Protein AF-A0A7X8I85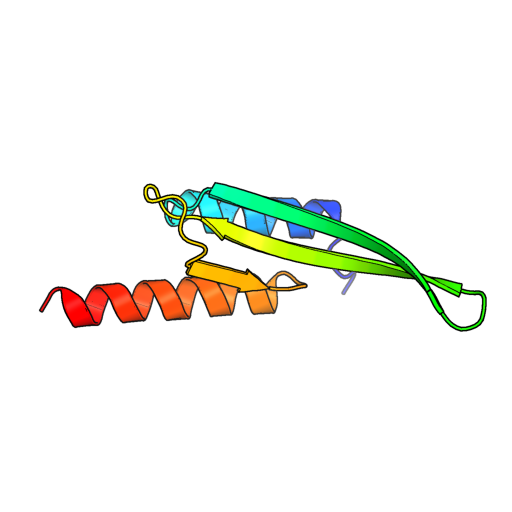3-F1 (afdb_monomer_lite)

pLDDT: mean 88.44, std 12.06, range [42.88, 97.0]

Secondary structure (DSSP, 8-state):
-PPPPHHHHHHHHHHHHHHTTPEEEEEEEEEEETTEEEEEEEEEEE-TTS-EEEEESSHHHHHHHHHHHHHHHHHTT-

Structure (mmCIF, N/CA/C/O backbone):
data_AF-A0A7X8I853-F1
#
_entry.id   AF-A0A7X8I853-F1
#
loop_
_atom_site.group_PDB
_atom_site.id
_atom_site.type_symbol
_atom_site.label_atom_id
_atom_site.label_alt_id
_atom_site.label_comp_id
_atom_site.label_asym_id
_atom_site.label_entity_id
_atom_site.label_seq_id
_atom_site.pdbx_PDB_ins_code
_atom_site.Cartn_x
_atom_site.Cartn_y
_atom_site.Cartn_z
_atom_site.occupancy
_atom_site.B_iso_or_equiv
_atom_site.auth_seq_id
_atom_site.auth_comp_id
_atom_site.auth_asym_id
_atom_site.auth_atom_id
_atom_site.pdbx_PDB_model_num
ATOM 1 N N . MET A 1 1 ? -7.807 2.327 -23.798 1.00 42.88 1 MET A N 1
ATOM 2 C CA . MET A 1 1 ? -7.745 2.727 -22.376 1.00 42.88 1 MET A CA 1
ATOM 3 C C . MET A 1 1 ? -6.287 2.994 -22.046 1.00 42.88 1 MET A C 1
ATOM 5 O O . MET A 1 1 ? -5.492 2.077 -22.193 1.00 42.88 1 MET A O 1
ATOM 9 N N . LYS A 1 2 ? -5.897 4.236 -21.724 1.00 58.53 2 LYS A N 1
ATOM 10 C CA . LYS A 1 2 ? -4.555 4.482 -21.173 1.00 58.53 2 LYS A CA 1
ATOM 11 C C . LYS A 1 2 ? -4.576 3.948 -19.741 1.00 58.53 2 LYS A C 1
ATOM 13 O O . LYS A 1 2 ? -5.459 4.339 -18.983 1.00 58.53 2 LYS A O 1
ATOM 18 N N . GLY A 1 3 ? -3.692 3.003 -19.426 1.00 73.38 3 GLY A N 1
ATOM 19 C CA . GLY A 1 3 ? -3.499 2.552 -18.048 1.00 73.38 3 GLY A CA 1
ATOM 20 C C . GLY A 1 3 ? -3.102 3.726 -17.152 1.00 73.38 3 GLY A C 1
ATOM 21 O O . GLY A 1 3 ? -2.621 4.747 -17.648 1.00 73.38 3 GLY A O 1
ATOM 22 N N . LEU A 1 4 ? -3.330 3.585 -15.848 1.00 83.25 4 LEU A N 1
ATOM 23 C CA . LEU A 1 4 ? -2.912 4.577 -14.859 1.00 83.25 4 LEU A CA 1
ATOM 24 C C . LEU A 1 4 ? -1.391 4.760 -14.917 1.00 83.25 4 LEU A C 1
ATOM 26 O O . LEU A 1 4 ? -0.642 3.790 -15.047 1.00 83.25 4 LEU A O 1
ATOM 30 N N . SER A 1 5 ? -0.920 5.997 -14.787 1.00 89.81 5 SER A N 1
ATOM 31 C CA . SER A 1 5 ? 0.489 6.238 -14.483 1.00 89.81 5 SER A CA 1
ATOM 32 C C . SER A 1 5 ? 0.823 5.713 -13.082 1.00 89.81 5 SER A C 1
ATOM 34 O O . SER A 1 5 ? -0.032 5.687 -12.194 1.00 89.81 5 SER A O 1
ATOM 36 N N . ARG A 1 6 ? 2.097 5.377 -12.833 1.00 84.94 6 ARG A N 1
ATOM 37 C CA . ARG A 1 6 ? 2.568 4.967 -11.492 1.00 84.94 6 ARG A CA 1
ATOM 38 C C . ARG A 1 6 ? 2.229 5.996 -10.407 1.00 84.94 6 ARG A C 1
ATOM 40 O O . ARG A 1 6 ? 1.997 5.643 -9.252 1.00 84.94 6 ARG A O 1
ATOM 47 N N . GLN A 1 7 ? 2.196 7.281 -10.761 1.00 89.88 7 GLN A N 1
ATOM 48 C CA . GLN A 1 7 ? 1.857 8.337 -9.814 1.00 89.88 7 GLN A CA 1
ATOM 49 C C . GLN A 1 7 ? 0.363 8.366 -9.480 1.00 89.88 7 GLN A C 1
ATOM 51 O O . GLN A 1 7 ? 0.016 8.520 -8.308 1.00 89.88 7 GLN A O 1
ATOM 56 N N . GLU A 1 8 ? -0.509 8.188 -10.473 1.00 93.69 8 GLU A N 1
ATOM 57 C CA . GLU A 1 8 ? -1.953 8.053 -10.252 1.00 93.69 8 GLU A CA 1
ATOM 58 C C . GLU A 1 8 ? -2.266 6.799 -9.436 1.00 93.69 8 GLU A C 1
ATOM 60 O O . GLU A 1 8 ? -3.007 6.883 -8.459 1.00 93.69 8 GLU A O 1
ATOM 65 N N . GLU A 1 9 ? -1.633 5.672 -9.767 1.00 91.81 9 GLU A N 1
ATOM 66 C CA . GLU A 1 9 ? -1.782 4.417 -9.033 1.00 91.81 9 GLU A CA 1
ATOM 67 C C . GLU A 1 9 ? -1.421 4.591 -7.553 1.00 91.81 9 GLU A C 1
ATOM 69 O O . GLU A 1 9 ? -2.233 4.331 -6.664 1.00 91.81 9 GLU A O 1
ATOM 74 N N . ARG A 1 10 ? -0.237 5.150 -7.277 1.00 91.94 10 ARG A N 1
ATOM 75 C CA . ARG A 1 10 ? 0.211 5.425 -5.908 1.00 91.94 10 ARG A CA 1
ATOM 76 C C . ARG A 1 10 ? -0.741 6.360 -5.162 1.00 91.94 10 ARG A C 1
ATOM 78 O O . ARG A 1 10 ? -0.936 6.194 -3.960 1.00 91.94 10 ARG A O 1
ATOM 85 N N . ASN A 1 11 ? -1.309 7.357 -5.838 1.00 95.00 11 ASN A N 1
ATOM 86 C CA . ASN A 1 11 ? -2.255 8.282 -5.216 1.00 95.00 11 ASN A CA 1
ATOM 87 C C . ASN A 1 11 ? -3.574 7.588 -4.853 1.00 95.00 11 ASN A C 1
ATOM 89 O O . ASN A 1 11 ? -4.100 7.834 -3.768 1.00 95.00 11 ASN A O 1
ATOM 93 N N . LEU A 1 12 ? -4.073 6.699 -5.716 1.00 95.88 12 LEU A N 1
ATOM 94 C CA . LEU A 1 12 ? -5.265 5.895 -5.443 1.00 95.88 12 LEU A CA 1
ATOM 95 C C . LEU A 1 12 ? -5.032 4.935 -4.271 1.00 95.88 12 LEU A C 1
ATOM 97 O O . LEU A 1 12 ? -5.840 4.912 -3.346 1.00 95.88 12 LEU A O 1
ATOM 101 N N . ILE A 1 13 ? -3.897 4.229 -4.249 1.00 95.12 13 ILE A N 1
ATOM 102 C CA . ILE A 1 13 ? -3.530 3.337 -3.137 1.00 95.12 13 ILE A CA 1
ATOM 103 C C . ILE A 1 13 ? -3.405 4.125 -1.830 1.00 95.12 13 ILE A C 1
ATOM 105 O O . ILE A 1 13 ? -3.956 3.721 -0.809 1.00 95.12 13 ILE A O 1
ATOM 109 N N . ARG A 1 14 ? -2.726 5.281 -1.846 1.00 95.88 14 ARG A N 1
ATOM 110 C CA . ARG A 1 14 ? -2.592 6.142 -0.659 1.00 95.88 14 ARG A CA 1
ATOM 111 C C . ARG A 1 14 ? -3.952 6.545 -0.105 1.00 95.88 14 ARG A C 1
ATOM 113 O O . ARG A 1 14 ? -4.146 6.496 1.106 1.00 95.88 14 ARG A O 1
ATOM 120 N N . ARG A 1 15 ? -4.872 6.948 -0.982 1.00 97.00 15 ARG A N 1
ATOM 121 C CA . ARG A 1 15 ? -6.225 7.335 -0.592 1.00 97.00 15 ARG A CA 1
ATOM 122 C C . ARG A 1 15 ? -6.986 6.155 0.011 1.00 97.00 15 ARG A C 1
ATOM 124 O O . ARG A 1 15 ? -7.525 6.306 1.099 1.00 97.00 15 ARG A O 1
ATOM 131 N N . ALA A 1 16 ? -6.958 4.992 -0.638 1.00 96.00 16 ALA A N 1
ATOM 132 C CA . ALA A 1 16 ? -7.636 3.794 -0.149 1.00 96.00 16 ALA A CA 1
ATOM 133 C C . ALA A 1 16 ? -7.124 3.351 1.232 1.00 96.00 16 ALA A C 1
ATOM 135 O O . ALA A 1 16 ? -7.922 3.032 2.110 1.00 96.00 16 ALA A O 1
ATOM 136 N N . MET A 1 17 ? -5.806 3.382 1.455 1.00 95.00 17 MET A N 1
ATOM 137 C CA . MET A 1 17 ? -5.216 3.088 2.766 1.00 95.00 17 MET A CA 1
ATOM 138 C C . MET A 1 17 ? -5.708 4.081 3.827 1.00 95.00 17 MET A C 1
ATOM 140 O O . MET A 1 17 ? -6.225 3.667 4.862 1.00 95.00 17 MET A O 1
ATOM 144 N N . ALA A 1 18 ? -5.627 5.385 3.544 1.00 95.31 18 ALA A N 1
ATOM 145 C CA . ALA A 1 18 ? -6.045 6.428 4.479 1.00 95.31 18 ALA A CA 1
ATOM 146 C C . ALA A 1 18 ? -7.544 6.356 4.827 1.00 95.31 18 ALA A C 1
ATOM 148 O O . ALA A 1 18 ? -7.907 6.497 5.991 1.00 95.31 18 ALA A O 1
ATOM 149 N N . GLU A 1 19 ? -8.409 6.079 3.845 1.00 95.81 19 GLU A N 1
ATOM 150 C CA . GLU A 1 19 ? -9.857 5.888 4.047 1.00 95.81 19 GLU A CA 1
ATOM 151 C C . GLU A 1 19 ? -10.181 4.696 4.965 1.00 95.81 19 GLU A C 1
ATOM 153 O O . GLU A 1 19 ? -11.257 4.651 5.555 1.00 95.81 19 GLU A O 1
ATOM 158 N N . ASN A 1 20 ? -9.245 3.756 5.127 1.00 93.44 20 ASN A N 1
ATOM 159 C CA . ASN A 1 20 ? -9.369 2.594 6.008 1.00 93.44 20 ASN A CA 1
ATOM 160 C C . ASN A 1 20 ? -8.528 2.719 7.294 1.00 93.44 20 ASN A C 1
ATOM 162 O O . ASN A 1 20 ? -8.365 1.738 8.017 1.00 93.44 20 ASN A O 1
ATOM 166 N N . GLY A 1 21 ? -7.996 3.911 7.592 1.00 93.94 21 GLY A N 1
ATOM 167 C CA . GLY A 1 21 ? -7.173 4.154 8.781 1.00 93.94 21 GLY A CA 1
ATOM 168 C C . GLY A 1 21 ? -5.783 3.516 8.718 1.00 93.94 21 GLY A C 1
ATOM 169 O O . GLY A 1 21 ? -5.160 3.310 9.752 1.00 93.94 21 GLY A O 1
ATOM 170 N N . LEU A 1 22 ? -5.294 3.184 7.521 1.00 95.19 22 LEU A N 1
ATOM 171 C CA . LEU A 1 22 ? -3.994 2.554 7.319 1.00 95.19 22 LEU A CA 1
ATOM 172 C C . LEU A 1 22 ? -2.940 3.570 6.879 1.00 95.19 22 LEU A C 1
ATOM 174 O O . LEU A 1 22 ? -3.173 4.416 6.009 1.00 95.19 22 LEU A O 1
ATOM 178 N N . ARG A 1 23 ? -1.730 3.439 7.423 1.00 95.81 23 ARG A N 1
ATOM 179 C CA . ARG A 1 23 ? -0.556 4.195 6.974 1.00 95.81 23 ARG A CA 1
ATOM 180 C C . ARG A 1 23 ? 0.104 3.472 5.806 1.00 95.81 23 ARG A C 1
ATOM 182 O O . ARG A 1 23 ? 0.580 2.349 5.955 1.00 95.81 23 ARG A O 1
ATOM 189 N N . LEU A 1 24 ? 0.155 4.125 4.644 1.00 96.12 24 LEU A N 1
ATOM 190 C CA . LEU A 1 24 ? 0.840 3.584 3.469 1.00 96.12 24 LEU A CA 1
ATOM 191 C C . LEU A 1 24 ? 2.361 3.664 3.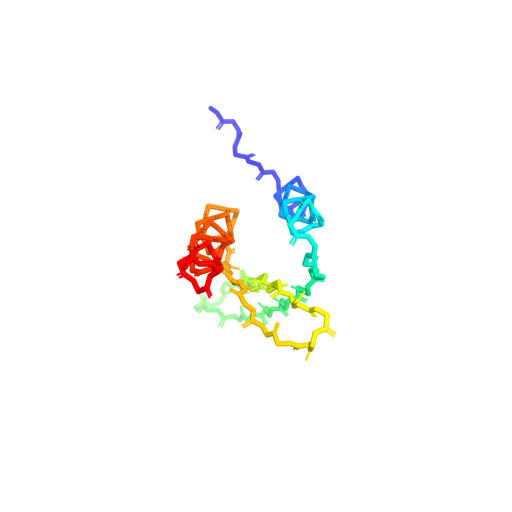642 1.00 96.12 24 LEU A C 1
ATOM 193 O O . LEU A 1 24 ? 2.912 4.757 3.770 1.00 96.12 24 LEU A O 1
ATOM 197 N N . THR A 1 25 ? 3.038 2.528 3.509 1.00 95.06 25 THR A N 1
ATOM 198 C CA . THR A 1 25 ? 4.480 2.450 3.247 1.00 95.06 25 THR A CA 1
ATOM 199 C C . THR A 1 25 ? 4.708 1.894 1.843 1.00 95.06 25 THR A C 1
ATOM 201 O O . THR A 1 25 ? 3.956 1.047 1.364 1.00 95.06 25 THR A O 1
ATOM 204 N N . VAL A 1 26 ? 5.719 2.416 1.148 1.00 93.88 26 VAL A N 1
ATOM 205 C CA . VAL A 1 26 ? 6.054 2.011 -0.221 1.00 93.88 26 VAL A CA 1
ATOM 206 C C . VAL A 1 26 ? 7.496 1.538 -0.233 1.00 93.88 26 VAL A C 1
ATOM 208 O O . VAL A 1 26 ? 8.399 2.316 0.069 1.00 93.88 26 VAL A O 1
ATOM 211 N N . PHE A 1 27 ? 7.701 0.282 -0.604 1.00 92.50 27 PHE A N 1
ATOM 212 C CA . PHE A 1 27 ? 9.016 -0.297 -0.833 1.00 92.50 27 PHE A CA 1
ATOM 213 C C . PHE A 1 27 ? 9.207 -0.437 -2.336 1.00 92.50 27 PHE A C 1
ATOM 215 O O . PHE A 1 27 ? 8.390 -1.059 -3.004 1.00 92.50 27 PHE A O 1
ATOM 222 N N . GLY A 1 28 ? 10.250 0.183 -2.877 1.00 90.69 28 GLY A N 1
ATOM 223 C CA . GLY A 1 28 ? 10.616 0.048 -4.283 1.00 90.69 28 GLY A CA 1
ATOM 224 C C . GLY A 1 28 ? 12.012 -0.541 -4.391 1.00 90.69 28 GLY A C 1
ATOM 225 O O . GLY A 1 28 ? 12.915 -0.087 -3.687 1.00 90.69 28 GLY A O 1
ATOM 226 N N . GLN A 1 29 ? 12.189 -1.522 -5.268 1.00 90.31 29 GLN A N 1
ATOM 227 C CA . GLN A 1 29 ? 13.499 -2.053 -5.616 1.00 90.31 29 GLN A CA 1
ATOM 228 C C . GLN A 1 29 ? 13.647 -2.095 -7.133 1.00 90.31 29 GLN A C 1
ATOM 230 O O . GLN A 1 29 ? 12.756 -2.539 -7.856 1.00 90.31 29 GLN A O 1
ATOM 235 N N . SER A 1 30 ? 14.801 -1.639 -7.606 1.00 90.06 30 SER A N 1
ATOM 236 C CA . SER A 1 30 ? 15.164 -1.687 -9.017 1.00 90.06 30 SER A CA 1
ATOM 237 C C . SER A 1 30 ? 16.321 -2.662 -9.195 1.00 90.06 30 SER A C 1
ATOM 239 O O . SER A 1 30 ? 17.304 -2.604 -8.453 1.00 90.06 30 SER A O 1
ATOM 241 N N . TYR A 1 31 ? 16.218 -3.565 -10.164 1.00 88.00 31 TYR A N 1
ATOM 242 C CA . TYR A 1 31 ? 17.263 -4.536 -10.484 1.00 88.00 31 TYR A CA 1
ATOM 243 C C . TYR A 1 31 ? 17.329 -4.787 -11.989 1.00 88.00 31 TYR A C 1
ATOM 245 O O . TYR A 1 31 ? 16.388 -4.504 -12.724 1.00 88.00 31 TYR A O 1
ATOM 253 N N . PHE A 1 32 ? 18.456 -5.311 -12.467 1.00 93.25 32 PHE A N 1
ATOM 254 C CA . PHE A 1 32 ? 18.601 -5.688 -13.870 1.00 93.25 32 PHE A CA 1
ATOM 255 C C . PHE A 1 32 ? 18.228 -7.158 -14.061 1.00 93.25 32 PHE A C 1
ATOM 257 O O . PHE A 1 32 ? 18.811 -8.032 -13.425 1.00 93.25 32 PHE A O 1
ATOM 264 N N . SER A 1 33 ? 17.293 -7.431 -14.968 1.00 87.31 33 SER A N 1
ATOM 265 C CA . SER A 1 33 ? 16.948 -8.779 -15.422 1.00 87.31 33 SER A CA 1
ATOM 266 C C . SER A 1 33 ? 17.214 -8.871 -16.919 1.00 87.31 33 SER A C 1
ATOM 268 O O . SER A 1 33 ? 16.659 -8.098 -17.699 1.00 87.31 33 SER A O 1
ATOM 270 N N . ASN A 1 34 ? 18.114 -9.769 -17.329 1.00 89.31 34 ASN A N 1
ATOM 271 C CA . ASN A 1 34 ? 18.508 -9.957 -18.732 1.00 89.31 34 ASN A CA 1
ATOM 272 C C . ASN A 1 34 ? 18.920 -8.651 -19.451 1.00 89.31 34 ASN A C 1
ATOM 274 O O . ASN A 1 34 ? 18.590 -8.438 -20.615 1.00 89.31 34 ASN A O 1
ATOM 278 N N . GLY A 1 35 ? 19.624 -7.755 -18.747 1.00 89.50 35 GLY A N 1
ATOM 279 C CA . GLY A 1 35 ? 20.082 -6.466 -19.285 1.00 89.50 35 GLY A CA 1
ATOM 280 C C . GLY A 1 35 ? 19.021 -5.357 -19.327 1.00 89.50 35 GLY A C 1
ATOM 281 O O . GLY A 1 35 ? 19.353 -4.229 -19.683 1.00 89.50 35 GLY A O 1
ATOM 282 N N . ALA A 1 36 ? 17.778 -5.634 -18.925 1.00 90.00 36 ALA A N 1
ATOM 283 C CA . ALA A 1 36 ? 16.717 -4.640 -18.784 1.00 90.00 36 ALA A CA 1
ATOM 284 C C . ALA A 1 36 ? 16.542 -4.224 -17.316 1.00 90.00 36 ALA A C 1
ATOM 286 O O . ALA A 1 36 ? 16.580 -5.069 -16.422 1.00 90.00 36 ALA A O 1
ATOM 287 N N . LEU A 1 37 ? 16.336 -2.928 -17.064 1.00 88.31 37 LEU A N 1
ATOM 288 C CA . LEU A 1 37 ? 15.985 -2.426 -15.735 1.00 88.31 37 LEU A CA 1
ATOM 289 C C . LEU A 1 37 ? 14.530 -2.794 -15.419 1.00 88.31 37 LEU A C 1
ATOM 291 O O . LEU A 1 37 ? 13.614 -2.402 -16.142 1.00 88.31 37 LEU A O 1
ATOM 295 N N . VAL A 1 38 ? 14.332 -3.529 -14.332 1.00 86.94 38 VAL A N 1
ATOM 296 C CA . VAL A 1 38 ? 13.032 -3.917 -13.783 1.00 86.94 38 VAL A CA 1
ATOM 297 C C . VAL A 1 38 ? 12.834 -3.182 -12.462 1.00 86.94 38 VAL A C 1
ATOM 299 O O . VAL A 1 38 ? 13.752 -3.099 -11.648 1.00 86.94 38 VAL A O 1
ATOM 302 N N . GLU A 1 39 ? 11.637 -2.637 -12.254 1.00 87.56 39 GLU A N 1
ATOM 303 C CA . GLU A 1 39 ? 11.242 -1.993 -11.000 1.00 87.56 39 GLU A CA 1
ATOM 304 C C . GLU A 1 39 ? 10.084 -2.754 -10.363 1.00 87.56 39 GLU A C 1
ATOM 306 O O . GLU A 1 39 ? 8.969 -2.741 -10.898 1.00 87.56 39 GLU A O 1
ATOM 311 N N . GLU A 1 40 ? 10.335 -3.332 -9.194 1.00 88.56 40 GLU A N 1
ATOM 312 C CA . GLU A 1 40 ? 9.315 -3.916 -8.330 1.00 88.56 40 GLU A CA 1
ATOM 313 C C . GLU A 1 40 ? 8.918 -2.916 -7.247 1.00 88.56 40 GLU A C 1
ATOM 315 O O . GLU A 1 40 ? 9.761 -2.245 -6.646 1.00 88.56 40 GLU A O 1
ATOM 320 N N . ILE A 1 41 ? 7.613 -2.803 -7.008 1.00 92.00 41 ILE A N 1
ATOM 321 C CA . ILE A 1 41 ? 7.060 -1.988 -5.931 1.00 92.00 41 ILE A CA 1
ATOM 322 C C . ILE A 1 41 ? 6.168 -2.878 -5.078 1.00 92.00 41 ILE A C 1
ATOM 324 O O . ILE A 1 41 ? 5.352 -3.632 -5.597 1.00 92.00 41 ILE A O 1
ATOM 328 N N . LEU A 1 42 ? 6.306 -2.745 -3.766 1.00 93.69 42 LEU A N 1
ATOM 329 C CA . LEU A 1 42 ? 5.418 -3.310 -2.770 1.00 93.69 42 LEU A CA 1
ATOM 330 C C . LEU A 1 42 ? 4.800 -2.170 -1.960 1.00 93.69 42 LEU A C 1
ATOM 332 O O . LEU A 1 42 ? 5.490 -1.405 -1.280 1.00 93.69 42 LEU A O 1
ATOM 336 N N . TYR A 1 43 ? 3.481 -2.074 -2.017 1.00 94.94 43 TYR A N 1
ATOM 337 C CA . TYR A 1 43 ? 2.681 -1.209 -1.166 1.00 94.94 43 TYR A CA 1
ATOM 338 C C . TYR A 1 43 ? 2.269 -1.988 0.078 1.00 94.94 43 TYR A C 1
ATOM 340 O O . TYR A 1 43 ? 1.786 -3.113 -0.039 1.00 94.94 43 TYR A O 1
ATOM 348 N N . THR A 1 44 ? 2.420 -1.397 1.261 1.00 96.06 44 THR A N 1
ATOM 349 C CA . THR A 1 44 ? 1.926 -1.975 2.516 1.00 96.06 44 THR A CA 1
ATOM 350 C C . THR A 1 44 ? 1.085 -0.969 3.295 1.00 96.06 44 THR A C 1
ATOM 352 O O . THR A 1 44 ? 1.402 0.219 3.354 1.00 96.06 44 THR A O 1
ATOM 355 N N . GLY A 1 45 ? -0.014 -1.441 3.877 1.00 96.00 45 GLY A N 1
ATOM 356 C CA . GLY A 1 45 ? -0.867 -0.700 4.797 1.00 96.00 45 GLY A CA 1
ATOM 357 C C . GLY A 1 45 ? -0.606 -1.152 6.223 1.00 96.00 45 GLY A C 1
ATOM 358 O O . GLY A 1 45 ? -0.737 -2.343 6.519 1.00 96.00 45 GLY A O 1
ATOM 359 N N . ARG A 1 46 ? -0.232 -0.210 7.090 1.00 94.94 46 ARG A N 1
ATOM 360 C CA . ARG A 1 46 ? 0.006 -0.462 8.514 1.00 94.94 46 ARG A CA 1
ATOM 361 C C . ARG A 1 46 ? -1.133 0.042 9.386 1.00 94.94 46 ARG A C 1
ATOM 363 O O . ARG A 1 46 ? -1.631 1.141 9.137 1.00 94.94 46 ARG A O 1
ATOM 370 N N . SER A 1 47 ? -1.510 -0.748 10.386 1.00 92.31 47 SER A N 1
ATOM 371 C CA . SER A 1 47 ? -2.432 -0.339 11.450 1.00 92.31 47 SER A CA 1
ATOM 372 C C . SER A 1 47 ? -1.750 0.618 12.440 1.00 92.31 47 SER A C 1
ATOM 374 O O . SER A 1 47 ? -0.547 0.876 12.350 1.00 92.31 47 SER A O 1
ATOM 376 N N . ASP A 1 48 ? -2.508 1.138 13.409 1.00 90.12 48 ASP A N 1
ATOM 377 C CA . ASP A 1 48 ? -1.960 1.958 14.501 1.00 90.12 48 ASP A CA 1
ATOM 378 C C . ASP A 1 48 ? -1.013 1.179 15.431 1.00 90.12 48 ASP A C 1
ATOM 380 O O . ASP A 1 48 ? -0.179 1.782 16.103 1.00 90.12 48 ASP A O 1
ATOM 384 N N . GLU A 1 49 ? -1.095 -0.152 15.425 1.00 90.75 49 GLU A N 1
ATOM 385 C CA . GLU A 1 49 ? -0.198 -1.060 16.154 1.00 90.75 49 GLU A CA 1
ATOM 386 C C . GLU A 1 49 ? 1.099 -1.346 15.371 1.00 90.75 49 GLU A C 1
ATOM 388 O O . GLU A 1 49 ? 1.894 -2.196 15.759 1.00 90.75 49 GLU A O 1
ATOM 393 N N . GLU A 1 50 ? 1.327 -0.629 14.261 1.00 88.62 50 GLU A N 1
ATOM 394 C CA . GLU A 1 50 ? 2.454 -0.799 13.331 1.00 88.62 50 GLU A CA 1
ATOM 395 C C . GLU A 1 50 ? 2.506 -2.176 12.634 1.00 88.62 50 GLU A C 1
ATOM 397 O O . GLU A 1 50 ? 3.476 -2.492 11.936 1.00 88.62 50 GLU A O 1
ATOM 402 N N . GLU A 1 51 ? 1.434 -2.966 12.729 1.00 92.12 51 GLU A N 1
ATOM 403 C CA . GLU A 1 51 ? 1.299 -4.239 12.024 1.00 92.12 51 GLU A CA 1
ATOM 404 C C . GLU A 1 51 ? 0.961 -4.029 10.546 1.00 92.12 51 GLU A C 1
ATOM 406 O O . GLU A 1 51 ? 0.117 -3.205 10.186 1.00 92.12 51 GLU A O 1
ATOM 411 N N . VAL A 1 52 ? 1.599 -4.804 9.665 1.00 93.75 52 VAL A N 1
ATOM 412 C CA . VAL A 1 52 ? 1.253 -4.825 8.238 1.00 93.75 52 VAL A CA 1
ATOM 413 C C . VAL A 1 52 ? 0.017 -5.692 8.048 1.00 93.75 52 VAL A C 1
ATOM 415 O O . VAL A 1 52 ? 0.080 -6.908 8.195 1.00 93.75 52 VAL A O 1
ATOM 418 N N . VAL A 1 53 ? -1.090 -5.062 7.668 1.00 95.00 53 VAL A N 1
ATOM 419 C CA . VAL A 1 53 ? -2.400 -5.721 7.557 1.00 95.00 53 VAL A CA 1
ATOM 420 C C . VAL A 1 53 ? -2.947 -5.757 6.132 1.00 95.00 53 VAL A C 1
ATOM 422 O O . VAL A 1 53 ? -3.868 -6.513 5.839 1.00 95.00 53 VAL A O 1
ATOM 425 N N . ALA A 1 54 ? -2.368 -4.961 5.232 1.00 94.81 54 ALA A N 1
ATOM 426 C CA . ALA A 1 54 ? -2.671 -4.985 3.808 1.00 94.81 54 ALA A CA 1
ATOM 427 C C . ALA A 1 54 ? -1.383 -4.847 2.992 1.00 94.81 54 ALA A C 1
ATOM 429 O O . ALA A 1 54 ? -0.448 -4.150 3.394 1.00 94.81 54 ALA A O 1
ATOM 430 N N . SER A 1 55 ? -1.332 -5.482 1.827 1.00 96.06 55 SER A N 1
ATOM 431 C CA . SER A 1 55 ? -0.201 -5.391 0.905 1.00 96.06 55 SER A CA 1
ATOM 432 C C . SER A 1 55 ? -0.601 -5.675 -0.542 1.00 96.06 55 SER A C 1
ATOM 434 O O . SER A 1 55 ? -1.609 -6.328 -0.798 1.00 96.06 55 SER A O 1
ATOM 436 N N . GLY A 1 56 ? 0.187 -5.173 -1.491 1.00 94.69 56 GLY A N 1
ATOM 437 C CA . GLY A 1 56 ? 0.016 -5.454 -2.916 1.00 94.69 56 GLY A CA 1
ATOM 438 C C . GLY A 1 56 ? 1.106 -4.809 -3.764 1.00 94.69 56 GLY A C 1
ATOM 439 O O . GLY A 1 56 ? 1.743 -3.850 -3.329 1.00 94.69 56 GLY A O 1
ATOM 440 N N . THR A 1 57 ? 1.326 -5.325 -4.969 1.00 93.25 57 THR A N 1
ATOM 441 C CA . THR A 1 57 ? 2.319 -4.798 -5.925 1.00 93.25 57 THR A CA 1
ATOM 442 C C . THR A 1 57 ? 1.717 -3.860 -6.973 1.00 93.25 57 THR A C 1
ATOM 444 O O . THR A 1 57 ? 2.433 -3.125 -7.649 1.00 93.25 57 THR A O 1
ATOM 447 N N . CYS A 1 58 ? 0.386 -3.825 -7.059 1.00 92.56 58 CYS A N 1
ATOM 448 C CA . CYS A 1 58 ? -0.391 -2.916 -7.897 1.00 92.56 58 CYS A CA 1
ATOM 449 C C . CYS A 1 58 ? -1.674 -2.472 -7.175 1.00 92.56 58 CYS A C 1
ATOM 451 O O . CYS A 1 58 ? -2.005 -2.976 -6.095 1.00 92.56 58 CYS A O 1
ATOM 453 N N . LEU A 1 59 ? -2.427 -1.545 -7.775 1.00 92.94 59 LEU A N 1
ATOM 454 C CA . LEU A 1 59 ? -3.676 -1.041 -7.193 1.00 92.94 59 LEU A CA 1
ATOM 455 C C . LEU A 1 59 ? -4.696 -2.148 -6.918 1.00 92.94 59 LEU A C 1
ATOM 457 O O . LEU A 1 59 ? -5.304 -2.148 -5.852 1.00 92.94 59 LEU A O 1
ATOM 461 N N . ALA A 1 60 ? -4.888 -3.079 -7.855 1.00 93.94 60 ALA A N 1
ATOM 462 C CA . ALA A 1 60 ? -5.890 -4.134 -7.712 1.00 93.94 60 ALA A CA 1
ATOM 463 C C . ALA A 1 60 ? -5.608 -5.019 -6.487 1.00 93.94 60 ALA A C 1
ATOM 465 O O . ALA A 1 60 ? -6.487 -5.198 -5.646 1.00 93.94 60 ALA A O 1
ATOM 466 N N . GLU A 1 61 ? -4.366 -5.488 -6.344 1.00 95.25 61 GLU A N 1
ATOM 467 C CA . GLU A 1 61 ? -3.939 -6.305 -5.203 1.00 95.25 61 GLU A CA 1
ATOM 468 C C . GLU A 1 61 ? -4.051 -5.545 -3.879 1.00 95.25 61 GLU A C 1
ATOM 470 O O . GLU A 1 61 ? -4.554 -6.084 -2.895 1.00 95.25 61 GLU A O 1
ATOM 475 N N . ALA A 1 62 ? -3.630 -4.275 -3.853 1.00 94.75 62 ALA A N 1
ATOM 476 C CA . ALA A 1 62 ? -3.709 -3.460 -2.647 1.00 94.75 62 ALA A CA 1
ATOM 477 C C . ALA A 1 62 ? -5.166 -3.268 -2.187 1.00 94.75 62 ALA A C 1
ATOM 479 O O . ALA A 1 62 ? -5.454 -3.406 -0.999 1.00 94.75 62 ALA A O 1
ATOM 480 N N . LEU A 1 63 ? -6.091 -2.992 -3.114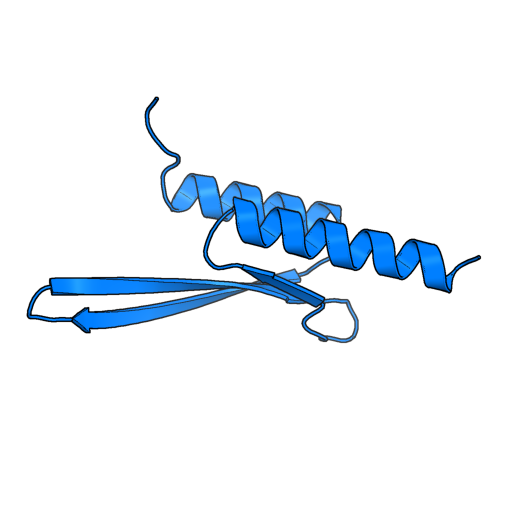 1.00 95.38 63 LEU A N 1
ATOM 481 C CA . LEU A 1 63 ? -7.519 -2.847 -2.808 1.00 95.38 63 LEU A CA 1
ATOM 482 C C . LEU A 1 63 ? -8.139 -4.160 -2.316 1.00 95.38 63 LEU A C 1
ATOM 484 O O . LEU A 1 63 ? -8.867 -4.153 -1.324 1.00 95.38 63 LEU A O 1
ATOM 488 N N . GLU A 1 64 ? -7.822 -5.282 -2.966 1.00 95.88 64 GLU A N 1
ATOM 489 C CA . GLU A 1 64 ? -8.294 -6.604 -2.543 1.00 95.88 64 GLU A CA 1
ATOM 490 C C . GLU A 1 64 ? -7.793 -6.952 -1.132 1.00 95.88 64 GLU A C 1
ATOM 492 O O . GLU A 1 64 ? -8.548 -7.456 -0.298 1.00 95.88 64 GLU A O 1
ATOM 497 N N . SER A 1 65 ? -6.526 -6.651 -0.841 1.00 96.00 65 SER A N 1
ATOM 498 C CA . SER A 1 65 ? -5.910 -6.894 0.464 1.00 96.00 65 SER A CA 1
ATOM 499 C C . SER A 1 65 ? -6.567 -6.065 1.576 1.00 96.00 65 SER A C 1
ATOM 501 O O . SER A 1 65 ? -6.938 -6.614 2.617 1.00 96.00 65 SER A O 1
ATOM 503 N N . ILE A 1 66 ? -6.831 -4.773 1.326 1.00 95.50 66 ILE A N 1
ATOM 504 C CA . ILE A 1 66 ? -7.593 -3.904 2.242 1.00 95.50 66 ILE A CA 1
ATOM 505 C C . ILE A 1 66 ? -8.993 -4.479 2.495 1.00 95.50 66 ILE A C 1
ATOM 507 O O . ILE A 1 66 ? -9.449 -4.528 3.639 1.00 95.50 66 ILE A O 1
ATOM 511 N N . GLU A 1 67 ? -9.688 -4.928 1.446 1.00 94.88 67 GLU A N 1
ATOM 512 C CA . GLU A 1 67 ? -11.037 -5.479 1.577 1.00 94.88 67 GLU A CA 1
ATOM 513 C C . GLU A 1 67 ? -11.057 -6.759 2.425 1.00 94.88 67 GLU A C 1
ATOM 515 O O . GLU A 1 67 ? -11.943 -6.915 3.272 1.00 94.88 67 GLU A O 1
ATOM 520 N N . LYS A 1 68 ? -10.078 -7.655 2.235 1.00 92.94 68 LYS A N 1
ATOM 521 C CA . LYS A 1 68 ? -9.921 -8.879 3.037 1.00 92.94 68 LYS A CA 1
ATOM 522 C C . LYS A 1 68 ? -9.707 -8.557 4.512 1.00 92.94 68 LYS A C 1
ATOM 524 O O . LYS A 1 68 ? -10.426 -9.098 5.351 1.00 92.94 68 LYS A O 1
ATOM 529 N N . TRP A 1 69 ? -8.787 -7.644 4.821 1.00 91.19 69 TRP A N 1
ATOM 530 C CA . TRP A 1 69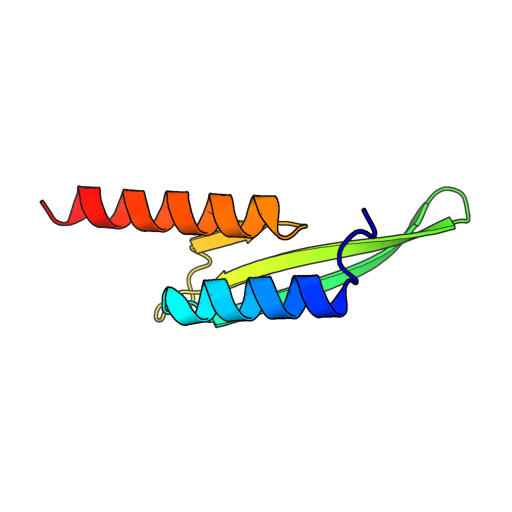 ? -8.551 -7.205 6.197 1.00 91.19 69 TRP A CA 1
ATOM 531 C C . TRP A 1 69 ? -9.808 -6.600 6.824 1.00 91.19 69 TRP A C 1
ATOM 533 O O . TRP A 1 69 ? -10.208 -6.979 7.927 1.00 91.19 69 TRP A O 1
ATOM 543 N N . ARG A 1 70 ? -10.492 -5.718 6.086 1.00 89.25 70 ARG A N 1
ATOM 544 C CA . ARG A 1 70 ? -11.735 -5.096 6.541 1.00 89.25 70 ARG A CA 1
ATOM 545 C C . ARG A 1 70 ? -12.782 -6.154 6.892 1.00 89.25 70 ARG A C 1
ATOM 547 O O . ARG A 1 70 ? -13.367 -6.081 7.966 1.00 89.25 70 ARG A O 1
ATOM 554 N N . LYS A 1 71 ? -13.001 -7.146 6.021 1.00 88.88 71 LYS A N 1
ATOM 555 C CA . LYS A 1 71 ? -13.942 -8.253 6.273 1.00 88.88 71 LYS A CA 1
ATOM 556 C C . LYS A 1 71 ? -13.554 -9.079 7.503 1.0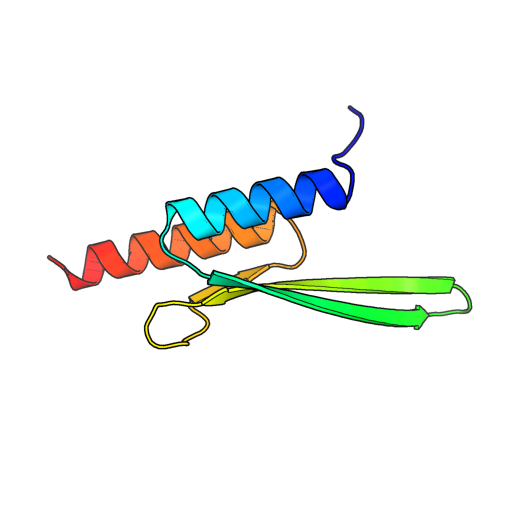0 88.88 71 LYS A C 1
ATOM 558 O O . LYS A 1 71 ? -14.445 -9.431 8.263 1.00 88.88 71 LYS A O 1
ATOM 563 N N . GLY A 1 72 ? -12.262 -9.336 7.721 1.00 80.75 72 GLY A N 1
ATOM 564 C CA . GLY A 1 72 ? -11.767 -10.028 8.917 1.00 80.75 72 GLY A CA 1
ATOM 565 C C . GLY A 1 72 ? -12.148 -9.311 10.216 1.00 80.75 72 GLY A C 1
ATOM 566 O O . GLY A 1 72 ? -12.723 -9.927 11.108 1.00 80.75 72 GLY A O 1
ATOM 567 N N . ARG A 1 73 ? -11.965 -7.984 10.272 1.00 69.88 73 ARG A N 1
ATOM 568 C CA . ARG A 1 73 ? -12.349 -7.167 11.441 1.00 69.88 73 ARG A CA 1
ATOM 569 C C . ARG A 1 73 ? -13.845 -7.178 11.749 1.00 69.88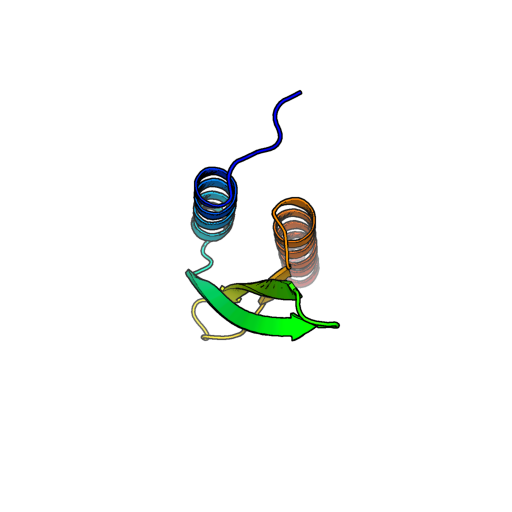 73 ARG A C 1
ATOM 571 O O . ARG A 1 73 ? -14.225 -7.052 12.907 1.00 69.88 73 ARG A O 1
ATOM 578 N N . PHE A 1 74 ? -14.699 -7.302 10.732 1.00 60.91 74 PHE A N 1
ATOM 579 C CA . PHE A 1 74 ? -16.148 -7.401 10.939 1.00 60.91 74 PHE A CA 1
ATOM 580 C C . PHE A 1 74 ? -16.562 -8.738 11.571 1.00 60.91 74 PHE A C 1
ATOM 582 O O . PHE A 1 74 ? -17.587 -8.790 12.244 1.00 60.91 74 PHE A O 1
ATOM 589 N N . ILE A 1 75 ? -15.775 -9.801 11.381 1.00 59.41 75 ILE A N 1
ATOM 590 C CA . ILE A 1 75 ? -16.078 -11.136 11.913 1.00 59.41 75 ILE A CA 1
ATOM 591 C C . ILE A 1 75 ? -15.660 -11.251 13.388 1.00 59.41 75 ILE A C 1
ATOM 593 O O . ILE A 1 75 ? -16.365 -11.889 14.157 1.00 59.41 75 ILE A O 1
ATOM 597 N N . GLU A 1 76 ? -14.573 -10.598 13.809 1.00 53.97 76 GLU A N 1
ATOM 598 C CA . GLU A 1 76 ? -14.104 -10.623 15.210 1.00 53.97 76 GLU A CA 1
ATOM 599 C C . GLU A 1 76 ? -14.903 -9.711 16.163 1.00 53.97 76 GLU A C 1
ATOM 601 O O . GLU A 1 76 ? -14.723 -9.773 17.377 1.00 53.97 76 GLU A O 1
ATOM 606 N N . GLY A 1 77 ? -15.780 -8.855 15.629 1.00 50.62 77 GLY A N 1
ATOM 607 C CA . GLY A 1 77 ? -16.582 -7.897 16.399 1.00 50.62 77 GLY A CA 1
ATOM 608 C C . GLY A 1 77 ? -18.063 -8.257 16.584 1.00 50.62 77 GLY A C 1
ATOM 609 O O . GLY A 1 77 ? -18.816 -7.385 17.019 1.00 50.62 77 GLY A O 1
ATOM 610 N N . THR A 1 78 ? -18.490 -9.474 16.220 1.00 47.66 78 THR A N 1
ATOM 611 C CA . THR A 1 78 ? -19.874 -9.976 16.389 1.00 47.66 78 THR A CA 1
ATOM 612 C C . THR A 1 78 ? -19.908 -11.105 17.410 1.00 47.66 78 THR A C 1
ATOM 614 O O . THR A 1 78 ? -20.867 -11.138 18.212 1.00 47.66 78 THR A O 1
#

Sequence (78 aa):
MKGLSRQEERNLIRRAMAENGLRLTVFGQSYFSNGALVEEILYTGRSDEEEVVASGTCLAEALESIEKWRKGRFIEGT

Foldseek 3Di:
DDDDDPVRFVVLLCVLLVVLQWDKDKDWDWDDDPNDIDIWIKIFTAHPVRDTQAIDRTNVRRNVSSVVSVVVVVVVVD

Radius of gyration: 14.42 Å; chains: 1; bounding box: 40×20×39 Å